Protein AF-A0A496UIQ3-F1 (afdb_monomer_lite)

Structure (mmCIF, N/CA/C/O backbone):
data_AF-A0A496UIQ3-F1
#
_entry.id   AF-A0A496UIQ3-F1
#
loop_
_atom_site.group_PDB
_atom_site.id
_atom_site.type_symbol
_atom_site.label_atom_id
_atom_site.label_alt_id
_atom_site.label_comp_id
_atom_site.label_asym_id
_atom_site.label_entity_id
_atom_site.label_seq_id
_atom_site.pdbx_PDB_ins_code
_atom_site.Cartn_x
_atom_site.Cartn_y
_atom_site.Cartn_z
_atom_site.occupancy
_atom_site.B_iso_or_equiv
_atom_site.auth_seq_id
_atom_site.auth_comp_id
_atom_site.auth_asym_id
_atom_site.auth_atom_id
_atom_site.pdbx_PDB_model_num
ATOM 1 N N . MET A 1 1 ? 23.435 -1.055 -19.787 1.00 39.78 1 MET A N 1
ATOM 2 C CA . MET A 1 1 ? 22.289 -0.483 -20.531 1.00 39.78 1 MET A CA 1
ATOM 3 C C . MET A 1 1 ? 21.305 0.089 -19.521 1.00 39.78 1 MET A C 1
ATOM 5 O O . MET A 1 1 ? 21.030 -0.592 -18.541 1.00 39.78 1 MET A O 1
ATOM 9 N N . LYS A 1 2 ? 20.848 1.339 -19.680 1.00 46.81 2 LYS A N 1
ATOM 10 C CA . LYS A 1 2 ? 19.851 1.933 -18.770 1.00 46.81 2 LYS A CA 1
ATOM 11 C C . LYS A 1 2 ? 18.476 1.364 -19.122 1.00 46.81 2 LYS A C 1
ATOM 13 O O . LYS A 1 2 ? 18.104 1.401 -20.291 1.00 46.81 2 LYS A O 1
ATOM 18 N N . GLN A 1 3 ? 17.764 0.815 -18.136 1.00 45.06 3 GLN A N 1
ATOM 19 C CA . GLN A 1 3 ? 16.375 0.399 -18.328 1.00 45.06 3 GLN A CA 1
ATOM 20 C C . GLN A 1 3 ? 15.549 1.607 -18.790 1.00 45.06 3 GLN A C 1
ATOM 22 O O . GLN A 1 3 ? 15.739 2.700 -18.244 1.00 45.06 3 GLN A O 1
ATOM 27 N N . PRO A 1 4 ? 14.668 1.437 -19.790 1.00 50.44 4 PRO A N 1
ATOM 28 C CA . PRO A 1 4 ? 13.760 2.498 -20.180 1.00 50.44 4 PRO A CA 1
ATOM 29 C C . PRO A 1 4 ? 12.875 2.864 -18.980 1.00 50.44 4 PRO A C 1
ATOM 31 O O . PRO A 1 4 ? 12.481 1.970 -18.221 1.00 50.44 4 PRO A O 1
ATOM 34 N N . PRO A 1 5 ? 12.587 4.161 -18.777 1.00 56.06 5 PRO A N 1
ATOM 35 C CA . PRO A 1 5 ? 11.705 4.588 -17.706 1.00 56.06 5 PRO A CA 1
ATOM 36 C C . PRO A 1 5 ? 10.344 3.921 -17.880 1.00 56.06 5 PRO A C 1
ATOM 38 O O . PRO A 1 5 ? 9.837 3.787 -18.999 1.00 56.06 5 PRO A O 1
ATOM 41 N N . ARG A 1 6 ? 9.760 3.466 -16.772 1.00 59.56 6 ARG A N 1
ATOM 42 C CA . ARG A 1 6 ? 8.441 2.837 -16.817 1.00 59.56 6 ARG A CA 1
ATOM 43 C C . ARG A 1 6 ? 7.429 3.894 -17.251 1.00 59.56 6 ARG A C 1
ATOM 45 O O . ARG A 1 6 ? 7.517 5.051 -16.846 1.00 59.56 6 ARG A O 1
ATOM 52 N N . THR A 1 7 ? 6.444 3.501 -18.052 1.00 62.25 7 THR A N 1
ATOM 53 C CA . THR A 1 7 ? 5.443 4.404 -18.656 1.00 62.25 7 THR A CA 1
ATOM 54 C C . THR A 1 7 ? 4.677 5.262 -17.641 1.00 62.25 7 THR A C 1
ATOM 56 O O . THR A 1 7 ? 4.163 6.320 -17.991 1.00 62.25 7 THR A O 1
ATOM 59 N N . TRP A 1 8 ? 4.649 4.860 -16.369 1.00 50.31 8 TRP A N 1
ATOM 60 C CA . TRP A 1 8 ? 4.011 5.597 -15.280 1.00 50.31 8 TRP A CA 1
ATOM 61 C C . TRP A 1 8 ? 4.901 6.655 -14.602 1.00 50.31 8 TRP A C 1
ATOM 63 O O . TRP A 1 8 ? 4.377 7.494 -13.872 1.00 50.31 8 TRP A O 1
ATOM 73 N N . GLU A 1 9 ? 6.224 6.660 -14.807 1.00 55.94 9 GLU A N 1
ATOM 74 C CA . GLU A 1 9 ? 7.145 7.575 -14.105 1.00 55.94 9 GLU A CA 1
ATOM 75 C C . GLU A 1 9 ? 6.879 9.070 -14.351 1.00 55.94 9 GLU A C 1
ATOM 77 O O . GLU A 1 9 ? 6.942 9.835 -13.383 1.00 55.94 9 GLU A O 1
ATOM 82 N N . PRO A 1 10 ? 6.578 9.530 -15.583 1.00 61.78 10 PRO A N 1
ATOM 83 C CA . PRO A 1 10 ? 6.261 10.936 -15.837 1.00 61.78 10 PRO A CA 1
ATOM 84 C C . PRO A 1 10 ? 4.961 11.367 -15.147 1.00 61.78 10 PRO A C 1
ATOM 86 O O . PRO A 1 10 ? 4.943 12.372 -14.439 1.00 61.78 10 PRO A O 1
ATOM 89 N N . VAL A 1 11 ? 3.913 10.544 -15.268 1.00 58.62 11 VAL A N 1
ATOM 90 C CA . VAL 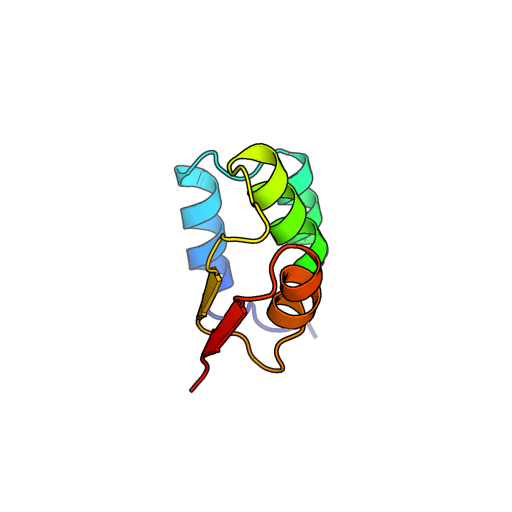A 1 11 ? 2.591 10.771 -14.655 1.00 58.62 11 VAL A CA 1
ATOM 91 C C . VAL A 1 11 ? 2.694 10.794 -13.129 1.00 58.62 11 VAL A C 1
ATOM 93 O O . VAL A 1 11 ? 2.073 11.617 -12.456 1.00 58.62 11 VAL A O 1
ATOM 96 N N . TRP A 1 12 ? 3.521 9.911 -12.566 1.00 59.22 12 TRP A N 1
ATOM 97 C CA . TRP A 1 12 ? 3.808 9.887 -11.138 1.00 59.22 12 TRP A CA 1
ATOM 98 C C . TRP A 1 12 ? 4.507 11.171 -10.685 1.00 59.22 12 TRP A C 1
ATOM 100 O O . TRP A 1 12 ? 4.045 11.818 -9.746 1.00 59.22 12 TRP A O 1
ATOM 110 N N . LYS A 1 13 ? 5.586 11.584 -11.365 1.00 62.59 13 LYS A N 1
ATOM 111 C CA . LYS A 1 13 ? 6.332 12.811 -11.028 1.00 62.59 13 LYS A CA 1
ATOM 112 C C . LYS A 1 13 ? 5.443 14.056 -11.050 1.00 62.59 13 LYS A C 1
ATOM 114 O O . LYS A 1 13 ? 5.564 14.887 -10.152 1.00 62.59 13 LYS A O 1
ATOM 119 N N . GLU A 1 14 ? 4.543 14.154 -12.024 1.00 60.97 14 GLU A N 1
ATOM 120 C CA . GLU A 1 14 ? 3.581 15.251 -12.146 1.00 60.97 14 GLU A CA 1
ATOM 121 C C . GLU A 1 14 ? 2.534 15.245 -11.019 1.00 60.97 14 GLU A C 1
ATOM 123 O O . GLU A 1 14 ? 2.313 16.257 -10.357 1.00 60.97 14 GLU A O 1
ATOM 128 N N . ARG A 1 15 ? 1.939 14.090 -10.698 1.00 57.91 15 ARG A N 1
ATOM 129 C CA . ARG A 1 15 ? 0.947 14.007 -9.609 1.00 57.91 15 ARG A CA 1
ATOM 130 C C . ARG A 1 15 ? 1.548 14.246 -8.224 1.00 57.91 15 ARG A C 1
ATOM 132 O O . ARG A 1 15 ? 0.873 14.811 -7.360 1.00 57.91 15 ARG A O 1
ATOM 139 N N . VAL A 1 16 ? 2.796 13.826 -7.999 1.00 58.28 16 VAL A N 1
ATOM 140 C CA . VAL A 1 16 ? 3.526 14.067 -6.742 1.00 58.28 16 VAL A CA 1
ATOM 141 C C . VAL A 1 16 ? 3.857 15.549 -6.559 1.00 58.28 16 VAL A C 1
ATOM 143 O O . VAL A 1 16 ? 3.809 16.036 -5.427 1.00 58.28 16 VAL A O 1
ATOM 146 N N . SER A 1 17 ? 4.194 16.272 -7.633 1.00 57.59 17 SER A N 1
ATOM 147 C CA . SER A 1 17 ? 4.524 17.699 -7.545 1.00 57.59 17 SER A CA 1
ATOM 148 C C . SER A 1 17 ? 3.297 18.569 -7.260 1.00 57.59 17 SER A C 1
ATOM 150 O O . SER A 1 17 ? 3.426 19.574 -6.567 1.00 57.59 17 SER A O 1
ATOM 152 N N . GLN A 1 18 ? 2.114 18.153 -7.720 1.00 55.91 18 GLN A N 1
ATOM 153 C CA . GLN A 1 18 ? 0.877 18.928 -7.594 1.00 55.91 18 GLN A CA 1
ATOM 154 C C . GLN A 1 18 ? 0.139 18.738 -6.257 1.00 55.91 18 GLN A C 1
ATOM 156 O O . GLN A 1 18 ? -0.503 19.671 -5.790 1.00 55.91 18 GLN A O 1
ATOM 161 N N . ASN A 1 19 ? 0.217 17.565 -5.613 1.00 53.72 19 ASN A N 1
ATOM 162 C CA . ASN A 1 19 ? -0.749 17.219 -4.555 1.00 53.72 19 ASN A CA 1
ATOM 163 C C . ASN A 1 19 ? -0.304 17.408 -3.094 1.00 53.72 19 ASN A C 1
ATOM 165 O O . ASN A 1 19 ? -1.098 17.134 -2.202 1.00 53.72 19 ASN A O 1
ATOM 169 N N . GLY A 1 20 ? 0.932 17.813 -2.780 1.00 55.47 20 GLY A N 1
ATOM 170 C CA . GLY A 1 20 ? 1.369 18.056 -1.383 1.00 55.47 20 GLY A CA 1
ATOM 171 C C . GLY A 1 20 ? 1.338 16.843 -0.420 1.00 55.47 20 GLY A C 1
ATOM 172 O O . GLY A 1 20 ? 1.895 16.909 0.674 1.00 55.47 20 GLY A O 1
ATOM 173 N N . LEU A 1 21 ? 0.761 15.710 -0.835 1.00 56.03 21 LEU A N 1
ATOM 174 C CA . LEU A 1 21 ? 0.547 14.480 -0.059 1.00 56.03 21 LEU A CA 1
ATOM 175 C C . LEU A 1 21 ? 1.844 13.744 0.302 1.00 56.03 21 LEU A C 1
ATOM 177 O O . LEU A 1 21 ? 1.858 12.887 1.188 1.00 56.03 21 LEU A O 1
ATOM 181 N N . ILE A 1 22 ? 2.945 14.065 -0.381 1.00 60.09 22 ILE A N 1
ATOM 182 C CA . ILE A 1 22 ? 4.220 13.360 -0.264 1.00 60.09 22 ILE A CA 1
ATOM 183 C C . ILE A 1 22 ? 5.260 14.309 0.331 1.00 60.09 22 ILE A C 1
ATOM 185 O O . ILE A 1 22 ? 5.769 15.226 -0.315 1.00 60.09 22 ILE A O 1
ATOM 189 N N . SER A 1 23 ? 5.591 14.057 1.598 1.00 63.00 23 SER A N 1
ATOM 190 C CA . SER A 1 23 ? 6.655 14.757 2.322 1.00 63.00 23 SER A CA 1
ATOM 191 C C . SER A 1 23 ? 8.028 14.575 1.650 1.00 63.00 23 SER A C 1
ATOM 193 O O . SER A 1 23 ? 8.220 13.705 0.797 1.00 63.00 23 SER A O 1
ATOM 195 N N . ARG A 1 24 ? 9.043 15.341 2.080 1.00 66.19 24 ARG A N 1
ATOM 196 C CA . ARG A 1 24 ? 10.440 15.142 1.637 1.00 66.19 24 ARG A CA 1
ATOM 197 C C . ARG A 1 24 ? 10.903 13.686 1.815 1.00 66.19 24 ARG A C 1
ATOM 199 O O . ARG A 1 24 ? 11.599 13.173 0.945 1.00 66.19 24 ARG A O 1
ATOM 206 N N . ALA A 1 25 ? 10.474 13.017 2.888 1.00 62.62 25 ALA A N 1
ATOM 207 C CA . ALA A 1 25 ? 10.749 11.599 3.122 1.00 62.62 25 ALA A CA 1
ATOM 208 C C . ALA A 1 25 ? 10.054 10.695 2.091 1.00 62.62 25 ALA A C 1
ATOM 210 O O . ALA A 1 25 ? 10.671 9.769 1.571 1.00 62.62 25 ALA A O 1
ATOM 211 N N . GLY A 1 26 ? 8.816 11.019 1.713 1.00 62.53 26 GLY A N 1
ATOM 212 C CA . GLY A 1 26 ? 8.097 10.278 0.684 1.00 62.53 26 GLY A CA 1
ATOM 213 C C . GLY A 1 26 ? 8.748 10.382 -0.705 1.00 62.53 26 GLY A C 1
ATOM 214 O O . GLY A 1 26 ? 8.814 9.393 -1.430 1.00 62.53 26 GLY A O 1
ATOM 215 N N . ARG A 1 27 ? 9.345 11.533 -1.050 1.00 65.06 27 ARG A N 1
ATOM 216 C CA . ARG A 1 27 ? 10.132 11.679 -2.293 1.00 65.06 27 ARG A CA 1
ATOM 217 C C . ARG A 1 27 ? 11.378 10.784 -2.313 1.00 65.06 27 ARG A C 1
ATOM 219 O O . ARG A 1 27 ? 11.692 10.209 -3.349 1.00 65.06 27 ARG A O 1
ATOM 226 N N . ILE A 1 28 ? 12.052 10.629 -1.170 1.00 65.75 28 ILE A N 1
ATOM 227 C CA . ILE A 1 28 ? 13.227 9.750 -1.024 1.00 65.75 28 ILE A 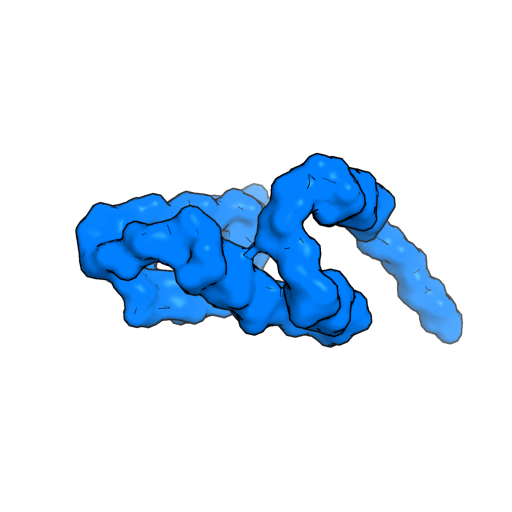CA 1
ATOM 228 C C . ILE A 1 28 ? 12.827 8.270 -1.108 1.00 65.75 28 ILE A C 1
ATOM 230 O O . ILE A 1 28 ? 13.550 7.463 -1.688 1.00 65.75 28 ILE A O 1
ATOM 234 N N . LEU A 1 29 ? 11.680 7.894 -0.539 1.00 63.53 29 LEU A N 1
ATOM 235 C CA . LEU A 1 29 ? 11.179 6.519 -0.624 1.00 63.53 29 LEU A CA 1
ATOM 236 C C . LEU A 1 29 ? 10.772 6.161 -2.057 1.00 63.53 29 LEU A C 1
ATOM 238 O O . LEU A 1 29 ? 11.147 5.094 -2.540 1.00 63.53 29 LEU A O 1
ATOM 242 N N . ALA A 1 30 ? 10.116 7.087 -2.765 1.00 62.66 30 ALA A N 1
ATOM 243 C CA . ALA A 1 30 ? 9.808 6.933 -4.185 1.00 62.66 30 ALA A CA 1
ATOM 244 C C . ALA A 1 30 ? 11.081 6.747 -5.029 1.00 62.66 30 ALA A C 1
ATOM 246 O O . ALA A 1 30 ? 11.137 5.837 -5.851 1.00 62.66 30 ALA A O 1
ATOM 247 N N . SER A 1 31 ? 12.136 7.538 -4.788 1.00 64.69 31 SER A N 1
ATOM 248 C CA . SER A 1 31 ? 13.400 7.407 -5.532 1.00 64.69 31 SER A CA 1
ATOM 249 C C . SER A 1 31 ? 14.172 6.118 -5.226 1.00 64.69 31 SER A C 1
ATOM 251 O O . SER A 1 31 ? 15.052 5.742 -5.991 1.00 64.69 31 SER A O 1
ATOM 253 N N . ARG A 1 32 ? 13.877 5.453 -4.102 1.00 72.25 32 ARG A N 1
ATOM 254 C CA . ARG A 1 32 ? 14.470 4.162 -3.710 1.00 72.25 32 ARG A CA 1
ATOM 255 C C . ARG A 1 32 ? 13.640 2.952 -4.154 1.00 72.25 32 ARG A C 1
ATOM 257 O O . ARG A 1 32 ? 14.081 1.829 -3.945 1.00 72.25 32 ARG A O 1
ATOM 264 N N . GLY A 1 33 ? 12.454 3.167 -4.729 1.00 69.00 33 GLY A N 1
ATOM 265 C CA . GLY A 1 33 ? 11.546 2.090 -5.133 1.00 69.00 33 GLY A CA 1
ATOM 266 C C . GLY A 1 33 ? 10.874 1.347 -3.969 1.00 69.00 33 GLY A C 1
ATOM 267 O O . GLY A 1 33 ? 10.291 0.290 -4.190 1.00 69.00 33 GLY A O 1
ATOM 268 N N . ASP A 1 34 ? 10.924 1.875 -2.740 1.00 78.56 34 ASP A N 1
ATOM 269 C CA . ASP A 1 34 ? 10.305 1.245 -1.563 1.00 78.56 34 ASP A CA 1
ATOM 270 C C . ASP A 1 34 ? 8.841 1.695 -1.424 1.00 78.56 34 ASP A C 1
ATOM 272 O O . ASP A 1 34 ? 8.484 2.571 -0.625 1.00 78.56 34 ASP A O 1
ATOM 276 N N . LEU A 1 35 ? 7.997 1.118 -2.284 1.00 76.50 35 LEU A N 1
ATOM 277 C CA . LEU A 1 35 ? 6.583 1.471 -2.422 1.00 76.50 35 LEU A CA 1
ATOM 278 C C . LEU A 1 35 ? 5.785 1.219 -1.132 1.00 76.50 35 LEU A C 1
ATOM 280 O O . LEU A 1 35 ? 4.966 2.051 -0.745 1.00 76.50 35 LEU A O 1
ATOM 284 N N . GLN A 1 36 ? 6.064 0.120 -0.427 1.00 82.81 36 GLN A N 1
ATOM 285 C CA . GLN A 1 36 ? 5.398 -0.234 0.830 1.00 82.81 36 GLN A CA 1
ATOM 286 C C . GLN A 1 36 ? 5.604 0.841 1.904 1.00 82.81 36 GLN A C 1
ATOM 288 O O . GLN A 1 36 ? 4.637 1.362 2.468 1.00 82.81 36 GLN A O 1
ATOM 293 N N . LYS A 1 37 ? 6.860 1.237 2.163 1.00 81.75 37 LYS A N 1
ATOM 294 C CA . LYS A 1 37 ? 7.144 2.281 3.160 1.00 81.75 37 LYS A CA 1
ATOM 295 C C . LYS A 1 37 ? 6.547 3.625 2.769 1.00 81.75 37 LYS A C 1
ATOM 297 O O . LYS A 1 37 ? 6.081 4.355 3.645 1.00 81.75 37 LYS A O 1
ATOM 302 N N . LEU A 1 38 ? 6.557 3.953 1.478 1.00 81.19 38 LEU A N 1
ATOM 303 C CA . LEU A 1 38 ? 5.967 5.190 0.981 1.00 81.19 38 LEU A CA 1
ATOM 304 C C . LEU A 1 38 ? 4.462 5.244 1.261 1.00 81.19 38 LEU A C 1
ATOM 306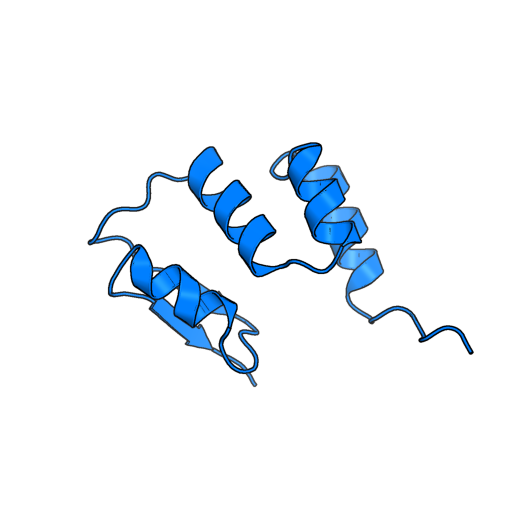 O O . LEU A 1 38 ? 3.991 6.207 1.865 1.00 81.19 38 LEU A O 1
ATOM 310 N N . VAL A 1 39 ? 3.729 4.195 0.880 1.00 83.56 39 VAL A N 1
ATOM 311 C CA . VAL A 1 39 ? 2.282 4.091 1.110 1.00 83.56 39 VAL A CA 1
ATOM 312 C C . VAL A 1 39 ? 1.970 4.192 2.603 1.00 83.56 39 VAL A C 1
ATOM 314 O O . VAL A 1 39 ? 1.127 4.995 2.997 1.00 83.56 39 VAL A O 1
ATOM 317 N N . MET A 1 40 ? 2.713 3.488 3.461 1.00 83.94 40 MET A N 1
ATOM 318 C CA . MET A 1 40 ? 2.522 3.575 4.914 1.00 83.94 40 MET A CA 1
ATOM 319 C C . MET A 1 40 ? 2.742 4.975 5.478 1.00 83.94 40 MET A C 1
ATOM 321 O O . MET A 1 40 ? 2.002 5.396 6.367 1.00 83.94 40 MET A O 1
ATOM 325 N N . GLN A 1 41 ? 3.752 5.703 4.995 1.00 82.38 41 GLN A N 1
ATOM 326 C CA . GLN A 1 41 ? 3.980 7.077 5.437 1.00 82.38 41 GLN A CA 1
ATOM 327 C C . GLN A 1 41 ? 2.836 8.005 5.033 1.00 82.38 41 GLN A C 1
ATOM 329 O O . GLN A 1 41 ? 2.411 8.825 5.846 1.00 82.38 41 GLN A O 1
ATOM 334 N N . ILE A 1 42 ? 2.337 7.878 3.801 1.00 80.19 42 ILE A N 1
ATOM 335 C CA . ILE A 1 42 ? 1.212 8.683 3.310 1.00 80.19 42 ILE A CA 1
ATOM 336 C C . ILE A 1 42 ? -0.036 8.379 4.138 1.00 80.19 42 ILE A C 1
ATOM 338 O O . ILE A 1 42 ? -0.689 9.307 4.615 1.00 80.19 42 ILE A O 1
ATOM 342 N N . LEU A 1 43 ? -0.331 7.097 4.360 1.00 83.88 43 LEU A N 1
ATOM 343 C CA . LEU A 1 43 ? -1.504 6.676 5.115 1.00 83.88 43 LEU A CA 1
ATOM 344 C C . LEU A 1 43 ? -1.454 7.164 6.561 1.00 83.88 43 LEU A C 1
ATOM 346 O O . LEU A 1 43 ? -2.375 7.844 6.995 1.00 83.88 43 LEU A O 1
ATOM 350 N N . ARG A 1 44 ? -0.351 6.924 7.281 1.00 81.38 44 ARG A N 1
ATOM 351 C CA . ARG A 1 44 ? -0.205 7.347 8.687 1.00 81.38 44 ARG A CA 1
ATOM 352 C C . ARG A 1 44 ? -0.283 8.857 8.888 1.00 81.38 44 ARG A C 1
ATOM 354 O O . ARG A 1 44 ? -0.666 9.299 9.965 1.00 81.38 44 ARG A O 1
ATOM 361 N N . ARG A 1 45 ? 0.144 9.645 7.899 1.00 80.12 45 ARG A N 1
ATOM 362 C CA . ARG A 1 45 ? 0.200 11.106 8.024 1.00 80.12 45 ARG A CA 1
ATOM 363 C C . ARG A 1 45 ? -1.129 11.776 7.702 1.00 80.12 45 ARG A C 1
ATOM 365 O O . ARG A 1 45 ? -1.432 12.802 8.296 1.00 80.12 45 ARG A O 1
ATOM 372 N N . ASN A 1 46 ? -1.874 11.228 6.747 1.00 79.44 46 ASN A N 1
ATOM 373 C CA . ASN A 1 46 ? -3.042 11.902 6.185 1.00 79.44 46 ASN A CA 1
ATOM 374 C C . ASN A 1 46 ? -4.366 11.240 6.583 1.00 79.44 46 ASN A C 1
ATOM 376 O O . ASN A 1 46 ? -5.414 11.863 6.449 1.00 79.44 46 ASN A O 1
ATOM 380 N N . PHE A 1 47 ? -4.336 10.000 7.078 1.00 82.81 47 PHE A N 1
ATOM 381 C CA . PHE A 1 47 ? -5.538 9.217 7.330 1.00 82.81 47 PHE A CA 1
ATOM 382 C C . PHE A 1 47 ? -5.482 8.525 8.690 1.00 82.81 47 PHE A C 1
ATOM 384 O O . PHE A 1 47 ? -4.468 7.955 9.095 1.00 82.81 47 PHE A O 1
ATOM 391 N N . ARG A 1 48 ? -6.617 8.520 9.389 1.00 86.69 48 ARG A N 1
ATOM 392 C CA . ARG A 1 48 ? -6.806 7.691 10.577 1.00 86.69 48 ARG A CA 1
ATOM 393 C C . ARG A 1 48 ? -7.394 6.353 10.140 1.00 86.69 48 ARG A C 1
ATOM 395 O O . ARG A 1 48 ? -8.597 6.253 9.934 1.00 86.69 48 ARG A O 1
ATOM 402 N N . ILE A 1 49 ? -6.538 5.346 9.987 1.00 88.56 49 ILE A N 1
ATOM 403 C CA . ILE A 1 49 ? -6.972 3.976 9.694 1.00 88.56 49 ILE A CA 1
ATOM 404 C C . ILE A 1 49 ? -7.339 3.288 11.006 1.00 88.56 49 ILE A C 1
ATOM 406 O O . ILE A 1 49 ? -6.577 3.316 11.971 1.00 88.56 49 ILE A O 1
ATOM 410 N N . THR A 1 50 ? -8.517 2.686 11.025 1.00 89.06 50 THR A N 1
ATOM 411 C CA . THR A 1 50 ? -9.043 1.865 12.118 1.00 89.06 50 THR A CA 1
ATOM 412 C C . THR A 1 50 ? -9.342 0.459 11.606 1.00 89.06 50 THR A C 1
ATOM 414 O O . THR A 1 50 ? -9.401 0.233 10.398 1.00 89.06 50 THR A O 1
ATOM 417 N N . GLU A 1 51 ? -9.613 -0.469 12.518 1.00 88.31 51 GLU A N 1
ATOM 418 C CA . GLU A 1 51 ? -10.036 -1.843 12.203 1.00 88.31 51 GLU A CA 1
ATOM 419 C C . GLU A 1 51 ? -11.302 -1.935 11.330 1.00 88.31 51 GLU A C 1
ATOM 421 O O . GLU A 1 51 ? -11.508 -2.930 10.648 1.00 88.31 51 GLU A O 1
ATOM 426 N N . ASN A 1 52 ? -12.123 -0.882 11.289 1.00 92.75 52 ASN A N 1
ATOM 427 C CA . ASN A 1 52 ? -13.332 -0.824 10.458 1.00 92.75 52 ASN A CA 1
ATOM 428 C C . ASN A 1 52 ? -13.107 -0.131 9.105 1.00 92.75 52 ASN A C 1
ATOM 430 O O . ASN A 1 52 ? -14.037 0.019 8.312 1.00 92.75 52 ASN A O 1
ATOM 434 N N . SER A 1 53 ? -11.891 0.347 8.836 1.00 92.69 53 SER A N 1
ATOM 435 C CA . SER A 1 53 ? -11.575 1.028 7.581 1.00 92.69 53 SER A CA 1
ATOM 436 C C . SER A 1 53 ? -11.542 0.037 6.423 1.00 92.69 53 SER A C 1
ATOM 438 O O . SER A 1 53 ? -11.012 -1.060 6.556 1.00 92.69 53 SER A O 1
ATOM 440 N N . ARG A 1 54 ? -12.060 0.437 5.263 1.00 93.56 54 ARG A N 1
ATOM 441 C CA . ARG A 1 54 ? -12.027 -0.358 4.030 1.00 93.56 54 ARG A CA 1
ATOM 442 C C . ARG A 1 54 ? -11.015 0.234 3.065 1.00 93.56 54 ARG A C 1
ATOM 444 O O . ARG A 1 54 ? -11.060 1.435 2.807 1.00 93.56 54 ARG A O 1
ATOM 451 N N . ILE A 1 55 ? -10.122 -0.596 2.537 1.00 92.75 55 ILE A N 1
ATOM 452 C CA . ILE A 1 55 ? -9.091 -0.167 1.590 1.00 92.75 55 ILE A CA 1
ATOM 453 C C . ILE A 1 55 ? -9.245 -0.942 0.284 1.00 92.75 55 ILE A C 1
ATOM 455 O O . ILE A 1 55 ? -9.298 -2.170 0.286 1.00 92.75 55 ILE A O 1
ATOM 459 N N . LEU A 1 56 ? -9.286 -0.203 -0.824 1.00 93.44 56 L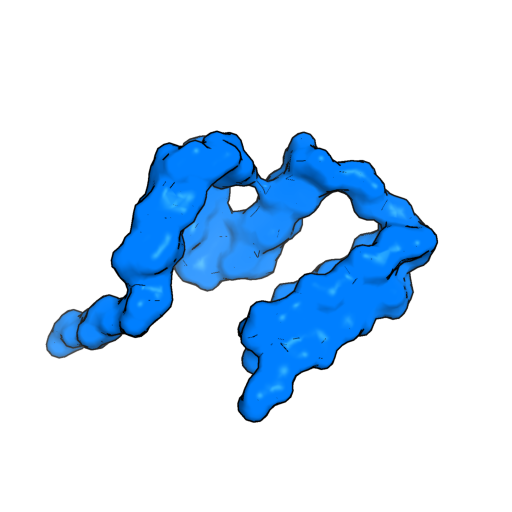EU A N 1
ATOM 460 C CA . LEU A 1 56 ? -9.246 -0.730 -2.183 1.00 93.44 56 LEU A CA 1
ATOM 461 C C . LEU A 1 56 ? -7.898 -0.363 -2.813 1.00 93.44 56 LEU A C 1
ATOM 463 O O . LEU A 1 56 ? -7.591 0.821 -2.957 1.00 93.44 56 LEU A O 1
ATOM 467 N N . GLU A 1 57 ? -7.110 -1.364 -3.193 1.00 89.81 57 GLU A N 1
ATOM 468 C CA . GLU A 1 57 ? -5.891 -1.190 -3.982 1.00 89.81 57 GLU A CA 1
ATOM 469 C C . GLU A 1 57 ? -6.164 -1.588 -5.437 1.00 89.81 57 GLU A C 1
ATOM 471 O O . GLU A 1 57 ? -6.506 -2.735 -5.715 1.00 89.81 57 GLU A O 1
ATOM 476 N N . VAL A 1 58 ? -6.009 -0.643 -6.366 1.00 89.94 58 VAL A N 1
ATOM 477 C CA . VAL A 1 58 ? -6.184 -0.867 -7.810 1.00 89.94 58 VAL A CA 1
ATOM 478 C C . VAL A 1 58 ? -4.812 -0.933 -8.479 1.00 89.94 58 VAL A C 1
ATOM 480 O O . VAL A 1 58 ? -3.981 -0.055 -8.244 1.00 89.94 58 VAL A O 1
ATOM 483 N N . GLY A 1 59 ? -4.589 -1.944 -9.320 1.00 87.75 59 GLY A N 1
ATOM 484 C CA . GLY A 1 59 ? -3.278 -2.256 -9.894 1.00 87.75 59 GLY A CA 1
ATOM 485 C C . GLY A 1 59 ? -2.339 -2.881 -8.860 1.00 87.75 59 GLY A C 1
ATOM 486 O O . GLY A 1 59 ? -1.188 -2.459 -8.734 1.00 87.75 59 GLY A O 1
ATOM 487 N N . CYS A 1 60 ? -2.850 -3.818 -8.051 1.00 87.38 60 CYS A N 1
ATOM 488 C CA . CYS A 1 60 ? -2.124 -4.356 -6.896 1.00 87.38 60 CYS A CA 1
ATOM 489 C C . CYS A 1 60 ? -0.989 -5.333 -7.255 1.00 87.38 60 CYS A C 1
ATOM 491 O O . CYS A 1 60 ? -0.199 -5.711 -6.385 1.00 87.38 60 CYS A O 1
ATOM 493 N N . GLY A 1 61 ? -0.893 -5.776 -8.507 1.00 89.75 61 GLY A N 1
ATOM 494 C CA . GLY A 1 61 ? 0.021 -6.811 -8.969 1.00 89.75 61 GLY A CA 1
ATOM 495 C C . GLY A 1 61 ? -0.135 -8.087 -8.155 1.00 89.75 61 GLY A C 1
ATOM 496 O O . GLY A 1 61 ? -1.234 -8.552 -7.865 1.00 89.75 61 GLY A O 1
ATOM 497 N N . SER A 1 62 ? 0.996 -8.607 -7.682 1.00 86.94 62 SER A N 1
ATOM 498 C CA . SER A 1 62 ? 1.058 -9.739 -6.751 1.00 86.94 62 SER A CA 1
ATOM 499 C C . SER A 1 62 ? 0.610 -9.418 -5.312 1.00 86.94 62 SER A C 1
ATOM 501 O O . SER A 1 62 ? 0.758 -10.254 -4.424 1.00 86.94 62 SER A O 1
ATOM 503 N N . GLY A 1 63 ? 0.095 -8.213 -5.049 1.00 88.12 63 GLY A N 1
ATOM 504 C CA . GLY A 1 63 ? -0.445 -7.790 -3.755 1.00 88.12 63 GLY A CA 1
ATOM 505 C C . GLY A 1 63 ? 0.555 -7.497 -2.620 1.00 88.12 63 GLY A C 1
ATOM 506 O O . GLY A 1 63 ? 0.170 -7.639 -1.456 1.00 88.12 63 GLY A O 1
ATOM 507 N N . PRO A 1 64 ? 1.817 -7.074 -2.853 1.00 88.06 64 PRO A N 1
ATOM 508 C CA . PRO A 1 64 ? 2.763 -6.837 -1.761 1.00 88.06 64 PRO A CA 1
ATOM 509 C C . PRO A 1 64 ? 2.365 -5.656 -0.862 1.00 88.06 64 PRO A C 1
ATOM 511 O O . PRO A 1 64 ? 2.745 -5.624 0.308 1.00 88.06 64 PRO A O 1
ATOM 514 N N . VAL A 1 65 ? 1.636 -4.668 -1.385 1.00 88.50 65 VAL A N 1
ATOM 515 C CA . VAL A 1 65 ? 1.142 -3.527 -0.601 1.00 88.50 65 VAL A CA 1
ATOM 516 C C . VAL A 1 65 ? -0.159 -3.909 0.107 1.00 88.50 65 VAL A C 1
ATOM 518 O O . VAL A 1 65 ? -0.237 -3.721 1.320 1.00 88.50 65 VAL A O 1
ATOM 521 N N . ALA A 1 66 ? -1.111 -4.553 -0.574 1.00 89.88 66 ALA A N 1
ATOM 522 C CA . ALA A 1 66 ? -2.324 -5.109 0.033 1.00 89.88 66 ALA A CA 1
ATOM 523 C C . ALA A 1 66 ? -2.018 -5.992 1.252 1.00 89.88 66 ALA A C 1
ATOM 525 O O . ALA A 1 66 ? -2.603 -5.804 2.319 1.00 89.88 66 ALA A O 1
ATOM 526 N N . GLY A 1 67 ? -1.042 -6.899 1.134 1.00 90.56 67 GLY A N 1
ATOM 527 C CA . GLY A 1 67 ? -0.621 -7.774 2.233 1.00 90.56 67 GLY A CA 1
ATOM 528 C C . GLY A 1 67 ? 0.016 -7.039 3.421 1.00 90.56 67 GLY A C 1
ATOM 529 O O . GLY A 1 67 ? -0.011 -7.524 4.549 1.00 90.56 67 GLY A O 1
ATOM 530 N N . MET A 1 68 ? 0.586 -5.855 3.204 1.00 91.56 68 MET A N 1
ATOM 531 C CA . MET A 1 68 ? 1.046 -4.990 4.292 1.00 91.56 68 MET A CA 1
ATOM 532 C C . MET A 1 68 ? -0.129 -4.229 4.923 1.00 91.56 68 MET A C 1
ATOM 534 O O . MET A 1 68 ? -0.180 -4.090 6.146 1.00 91.56 68 MET A O 1
ATOM 538 N N . LEU A 1 69 ? -1.068 -3.744 4.107 1.00 90.88 69 LEU A N 1
ATOM 539 C CA . LEU A 1 69 ? -2.240 -2.986 4.550 1.00 90.88 69 LEU A CA 1
ATOM 540 C C . LEU A 1 69 ? -3.218 -3.835 5.368 1.00 90.88 69 LEU A C 1
ATOM 542 O O . LEU A 1 69 ? -3.855 -3.303 6.277 1.00 90.88 69 LEU A O 1
AT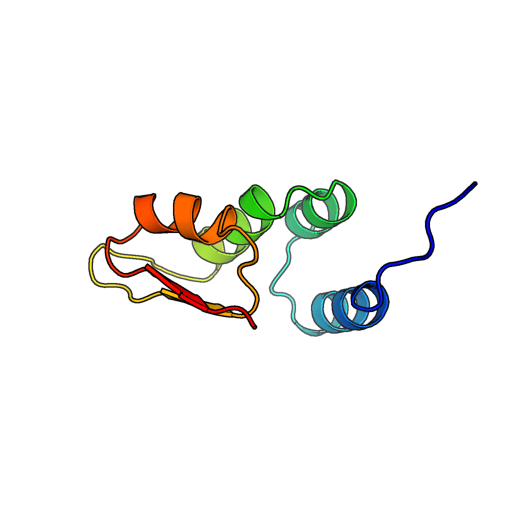OM 546 N N . SER A 1 70 ? -3.279 -5.146 5.120 1.00 91.31 70 SER A N 1
ATOM 547 C CA . SER A 1 70 ? -4.115 -6.079 5.889 1.00 91.31 70 SER A CA 1
ATOM 548 C C . SER A 1 70 ? -3.726 -6.170 7.371 1.00 91.31 70 SER A C 1
ATOM 550 O O . SER A 1 70 ? -4.520 -6.602 8.201 1.00 91.31 70 SER A O 1
ATOM 552 N N . ARG A 1 71 ? -2.522 -5.703 7.738 1.00 89.94 71 ARG A N 1
ATOM 553 C CA . ARG A 1 71 ? -2.089 -5.565 9.140 1.00 89.94 71 ARG A CA 1
ATOM 554 C C . ARG A 1 71 ? -2.722 -4.371 9.857 1.00 89.94 71 ARG A C 1
ATOM 556 O O . ARG A 1 71 ? -2.613 -4.279 11.074 1.00 89.94 71 ARG A O 1
ATOM 563 N N . LEU A 1 72 ? -3.301 -3.425 9.116 1.00 89.19 72 LEU A N 1
ATOM 564 C CA . LEU A 1 72 ? -3.946 -2.227 9.666 1.00 89.19 72 LEU A CA 1
ATOM 565 C C . LEU A 1 72 ? -5.462 -2.379 9.772 1.00 89.19 72 LEU A C 1
ATOM 567 O O . LEU A 1 72 ? -6.078 -1.792 10.655 1.00 89.19 72 LEU A O 1
ATOM 571 N N . THR A 1 73 ? -6.054 -3.126 8.846 1.00 92.31 73 THR A N 1
ATOM 572 C CA . THR A 1 73 ? -7.483 -3.420 8.810 1.00 92.31 73 THR A CA 1
ATOM 573 C C . THR A 1 73 ? -7.711 -4.768 8.124 1.00 92.31 73 THR A C 1
ATOM 575 O O . THR A 1 73 ? -7.043 -5.051 7.128 1.00 92.31 73 THR A O 1
ATOM 578 N N . PRO A 1 74 ? -8.663 -5.593 8.593 1.00 90.62 74 PRO A N 1
ATOM 579 C CA . PRO A 1 74 ? -9.040 -6.831 7.918 1.00 90.62 74 PRO A CA 1
ATOM 580 C C . PRO A 1 74 ? -9.677 -6.605 6.535 1.00 90.62 74 PRO A C 1
ATOM 582 O O . PRO A 1 74 ? -9.721 -7.532 5.731 1.00 90.62 74 PRO A O 1
ATOM 585 N N . MET A 1 75 ? -10.175 -5.399 6.228 1.00 94.88 75 MET A N 1
ATOM 586 C CA 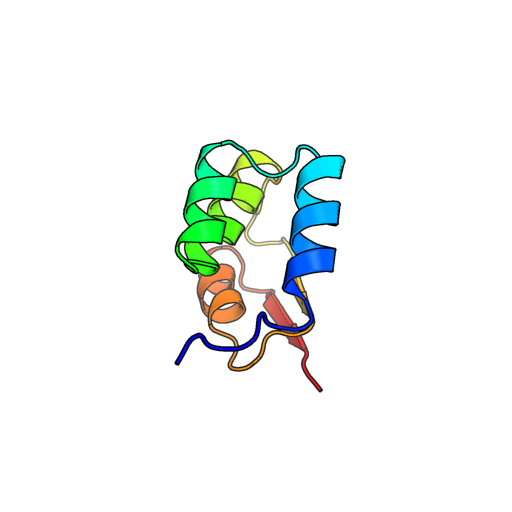. MET A 1 75 ? -10.938 -5.130 5.001 1.00 94.88 75 MET A CA 1
ATOM 587 C C . MET A 1 75 ? -10.091 -4.494 3.890 1.00 94.88 75 MET A C 1
ATOM 589 O O . MET A 1 75 ? -10.312 -3.341 3.507 1.00 94.88 75 MET A O 1
ATOM 593 N N . VAL A 1 76 ? -9.134 -5.254 3.351 1.00 94.88 76 VAL A N 1
ATOM 594 C CA . VAL A 1 76 ? -8.327 -4.849 2.187 1.00 94.88 76 VAL A CA 1
ATOM 595 C C . VAL A 1 76 ? -8.713 -5.675 0.966 1.00 94.88 76 VAL A C 1
ATOM 597 O O . VAL A 1 76 ? -8.701 -6.901 1.010 1.00 94.88 76 VAL A O 1
ATOM 600 N N . THR A 1 77 ? -9.049 -5.008 -0.134 1.00 95.31 77 THR A N 1
ATOM 601 C CA . THR A 1 77 ? -9.343 -5.634 -1.430 1.00 95.31 77 THR A CA 1
ATOM 602 C C . THR A 1 77 ? -8.332 -5.146 -2.459 1.00 95.31 77 THR A C 1
ATOM 604 O O . THR A 1 77 ? -8.201 -3.942 -2.662 1.00 95.31 77 THR A O 1
ATOM 607 N N . GLY A 1 78 ? -7.614 -6.075 -3.089 1.00 92.38 78 GLY A N 1
ATOM 608 C CA . GLY A 1 78 ? -6.745 -5.795 -4.231 1.00 92.38 78 GLY A CA 1
ATOM 609 C C . GLY A 1 78 ? -7.441 -6.172 -5.535 1.00 92.38 78 GLY A C 1
ATOM 610 O O . GLY A 1 78 ? -8.111 -7.202 -5.591 1.00 92.38 78 GLY A O 1
ATOM 611 N N . VAL A 1 79 ? -7.296 -5.340 -6.563 1.00 92.38 79 VAL A N 1
ATOM 612 C CA . VAL A 1 79 ? -7.806 -5.599 -7.913 1.00 92.38 79 VAL A CA 1
ATOM 613 C C . VAL A 1 79 ? -6.694 -5.309 -8.914 1.00 92.38 79 VAL A C 1
ATOM 615 O O . VAL A 1 79 ? -6.058 -4.257 -8.842 1.00 92.38 79 VAL A O 1
ATOM 618 N N . ASP A 1 80 ? -6.471 -6.222 -9.852 1.00 91.81 80 ASP A N 1
ATOM 619 C CA . ASP A 1 80 ? -5.584 -6.031 -11.001 1.00 91.81 80 ASP A CA 1
ATOM 620 C C . ASP A 1 80 ? -6.182 -6.716 -12.240 1.00 91.81 80 ASP A C 1
ATOM 622 O O . ASP A 1 80 ? -7.129 -7.497 -12.103 1.00 91.81 80 ASP A O 1
ATOM 626 N N . VAL A 1 81 ? -5.680 -6.370 -13.426 1.00 87.00 81 VAL A N 1
ATOM 627 C CA . VAL A 1 81 ? -6.153 -6.868 -14.731 1.00 87.00 81 VAL A CA 1
ATOM 628 C C . VAL A 1 81 ? -5.472 -8.157 -15.174 1.00 87.00 81 VAL A C 1
ATOM 630 O O . VAL A 1 81 ? -4.292 -8.374 -14.820 1.00 87.00 81 VAL A O 1
#

pLDDT: mean 76.04, std 15.34, range [39.78, 95.31]

Radius of gyration: 13.83 Å; chains: 1; bounding box: 36×29×33 Å

Sequence (81 aa):
MKQPPRTWEPVWKERVSQNGLISRAGRILASRGDLQKLVMQILRRNFRITENSRILEVGCGSGPVAGMLSRLTPMVTGVDV

Secondary structure (DSSP, 8-state):
-PPPPPTTHHHHHHHHHHS--S-HHHHHHHHTT-HHHHHHHHHHHH----TT-EEEEES-TT-TTHHHHTTT-SEEEEE--

Foldseek 3Di:
DDDDDDPCVVVVVVVVVPPPLADPVLVVCVVVVVVQVNVVVSCVVPHDQAQPDAEEAEQCVVNPNQVSCCVRYVHYHYDYD